Protein AF-A0A2N9NJG2-F1 (afdb_monomer_lite)

Secondary structure (DSSP, 8-state):
---SHHHHHHHHHHHHHHTT---------------EEEEEEEETTEEPPPBTTTTEEEEESSSPEEEEEEEEGGGTT-S--EEEEEEETT-SSPEEEET--EEEEESPPSEEEEEEEEEE-TTSPBPSS-EEEEEEEE---HHHHHHHHHHHHHHHHHHHHHHHHHHHHHHHTT--

Sequence (176 aa):
MKSKNALCNAMSIIAIFILLLAFKCPAQSNAEPSLVVIESVVIDGRPATLSGRLPSVKVRAGKERVEIHYTDSSIATTNEGHFRYQVVGWGADWTDAGSTRTARFSQLLPGRYRFVVQSANAKGAWNENGAMLLITVGSSELWFKVLLVVGVAALLFAGLLYFLIHRRKEGENSAT

Foldseek 3Di:
DDPPVVVVVVVVVVVVVVVPVPPDDPPDDPPPQQAKDWDFKAKQNHTFDFDDPAGEGEAEQDFIKIKIFMDGPVQRPHLQKWKWKDKPVPDDDIDTPGSDRMDIDTRDHADKIKMWMWIADPVRHTRPNTGIYIYGYHDPCVVVVVVVVVVVVVVVVVVVVVVVVVVVVVVVVVVD

Structure (mmCIF, N/CA/C/O backbone):
data_AF-A0A2N9NJG2-F1
#
_entry.id   AF-A0A2N9NJG2-F1
#
loop_
_atom_site.group_PDB
_atom_site.id
_atom_site.type_symbol
_atom_site.label_atom_id
_atom_site.label_alt_id
_atom_site.label_comp_id
_atom_site.label_asym_id
_atom_site.label_entity_id
_atom_site.label_seq_id
_atom_site.pdbx_PDB_ins_code
_atom_site.Cartn_x
_atom_site.Cartn_y
_atom_site.Cartn_z
_atom_site.occupancy
_atom_site.B_iso_or_equiv
_atom_site.auth_seq_id
_atom_site.auth_comp_id
_atom_site.auth_asym_id
_atom_site.auth_atom_id
_atom_site.pdbx_PDB_model_num
ATOM 1 N N . MET A 1 1 ? -6.080 -52.236 -65.059 1.00 50.19 1 MET A N 1
ATOM 2 C CA . MET A 1 1 ? -6.287 -52.280 -63.591 1.00 50.19 1 MET A CA 1
ATOM 3 C C . MET A 1 1 ? -4.941 -52.237 -62.872 1.00 50.19 1 MET A C 1
ATOM 5 O O . MET A 1 1 ? -4.381 -53.280 -62.581 1.00 50.19 1 MET A O 1
ATOM 9 N N . LYS A 1 2 ? -4.382 -51.047 -62.633 1.00 50.09 2 LYS A N 1
ATOM 10 C CA . LYS A 1 2 ? -3.362 -50.766 -61.602 1.00 50.09 2 LYS A CA 1
ATOM 11 C C . LYS A 1 2 ? -3.057 -49.270 -61.679 1.00 50.09 2 LYS A C 1
ATOM 13 O O . LYS A 1 2 ? -2.904 -48.750 -62.773 1.00 50.09 2 LYS A O 1
ATOM 18 N N . SER A 1 3 ? -2.993 -48.600 -60.534 1.00 43.62 3 SER A N 1
ATOM 19 C CA . SER A 1 3 ? -2.616 -47.184 -60.390 1.00 43.62 3 SER A CA 1
ATOM 20 C C . SER A 1 3 ? -3.700 -46.102 -60.584 1.00 43.62 3 SER A C 1
ATOM 22 O O . SER A 1 3 ? -3.424 -45.019 -61.079 1.00 43.62 3 SER A O 1
ATOM 24 N N . LYS A 1 4 ? -4.938 -46.331 -60.115 1.00 45.66 4 LYS A N 1
ATOM 25 C CA . LYS A 1 4 ? -5.773 -45.220 -59.584 1.00 45.66 4 LYS A CA 1
ATOM 26 C C . LYS A 1 4 ? -5.609 -45.044 -58.063 1.00 45.66 4 LYS A C 1
ATOM 28 O O . LYS A 1 4 ? -5.993 -44.022 -57.511 1.00 45.66 4 LYS A O 1
ATOM 33 N N . ASN A 1 5 ? -4.936 -45.992 -57.404 1.00 47.69 5 ASN A N 1
ATOM 34 C CA . ASN A 1 5 ? -4.667 -45.976 -55.962 1.00 47.69 5 ASN A CA 1
ATOM 35 C C . ASN A 1 5 ? -3.630 -44.911 -55.553 1.00 47.69 5 ASN A C 1
ATOM 37 O O . ASN A 1 5 ? -3.547 -44.566 -54.380 1.00 47.69 5 ASN A O 1
ATOM 41 N N . ALA A 1 6 ? -2.876 -44.351 -56.508 1.00 47.34 6 ALA A N 1
ATOM 42 C CA . ALA A 1 6 ? -1.954 -43.243 -56.252 1.00 47.34 6 ALA A CA 1
ATOM 43 C C . ALA A 1 6 ? -2.686 -41.911 -55.983 1.00 47.34 6 ALA A C 1
ATOM 45 O O . ALA A 1 6 ? -2.204 -41.091 -55.207 1.00 47.34 6 ALA A O 1
ATOM 46 N N . LEU A 1 7 ? -3.884 -41.720 -56.552 1.00 47.25 7 LEU A N 1
ATOM 47 C CA . LEU A 1 7 ? -4.696 -40.516 -56.331 1.00 47.25 7 LEU A CA 1
ATOM 48 C C . LEU A 1 7 ? -5.409 -40.531 -54.967 1.00 47.25 7 LEU A C 1
ATOM 50 O O . LEU A 1 7 ? -5.639 -39.475 -54.386 1.00 47.25 7 LEU A O 1
ATOM 54 N N . CYS A 1 8 ? -5.686 -41.717 -54.411 1.00 42.78 8 CYS A N 1
ATOM 55 C CA . CYS A 1 8 ? -6.357 -41.848 -53.114 1.00 42.78 8 CYS A CA 1
ATOM 56 C C . CYS A 1 8 ? -5.420 -41.561 -51.921 1.00 42.78 8 CYS A C 1
ATOM 58 O O . CYS A 1 8 ? -5.868 -41.015 -50.917 1.00 42.78 8 CYS A O 1
ATOM 60 N N . ASN A 1 9 ? -4.113 -41.837 -52.045 1.00 39.69 9 ASN A N 1
ATOM 61 C CA . ASN A 1 9 ? -3.127 -41.491 -51.009 1.00 39.69 9 ASN A CA 1
ATOM 62 C C . ASN A 1 9 ? -2.752 -40.000 -51.010 1.00 39.69 9 ASN A C 1
ATOM 64 O O . ASN A 1 9 ? -2.471 -39.445 -49.951 1.00 39.69 9 ASN A O 1
ATOM 68 N N . ALA A 1 10 ? -2.798 -39.327 -52.165 1.00 49.09 10 ALA A N 1
ATOM 69 C CA . ALA A 1 10 ? -2.533 -37.889 -52.253 1.00 49.09 10 ALA A CA 1
ATOM 70 C C . ALA A 1 10 ? -3.627 -37.050 -51.565 1.00 49.09 10 ALA A C 1
ATOM 72 O O . ALA A 1 10 ? -3.329 -36.043 -50.924 1.00 49.09 10 ALA A O 1
ATOM 73 N N . MET A 1 11 ? -4.886 -37.500 -51.617 1.00 47.69 11 MET A N 1
ATOM 74 C CA . MET A 1 11 ? -6.003 -36.812 -50.962 1.00 47.69 11 MET A CA 1
ATOM 75 C C . MET A 1 11 ? -5.972 -36.892 -49.426 1.00 47.69 11 MET A C 1
ATOM 77 O O . MET A 1 11 ? -6.451 -35.973 -48.764 1.00 47.69 11 MET A O 1
ATOM 81 N N . SER A 1 12 ? -5.371 -37.939 -48.847 1.00 52.56 12 SER A N 1
ATOM 82 C CA . SER A 1 12 ? -5.267 -38.086 -47.386 1.00 52.56 12 SER A CA 1
ATOM 83 C C . SER A 1 12 ? -4.155 -37.221 -46.775 1.00 52.56 12 SER A C 1
ATOM 85 O O . SER A 1 12 ? -4.244 -36.839 -45.611 1.00 52.56 12 SER A O 1
ATOM 87 N N . ILE A 1 13 ? -3.127 -36.870 -47.556 1.00 50.59 13 ILE A N 1
ATOM 88 C CA . ILE A 1 13 ? -1.997 -36.039 -47.104 1.00 50.59 13 ILE A CA 1
ATOM 89 C C . ILE A 1 13 ? -2.402 -34.560 -47.033 1.00 50.59 13 ILE A C 1
ATOM 91 O O . ILE A 1 13 ? -2.046 -33.869 -46.080 1.00 50.59 13 ILE A O 1
ATOM 95 N N . ILE A 1 14 ? -3.213 -34.083 -47.985 1.00 50.88 14 ILE A N 1
ATOM 96 C CA . ILE A 1 14 ? -3.694 -32.689 -48.009 1.00 50.88 14 ILE A CA 1
ATOM 97 C C . ILE A 1 14 ? -4.642 -32.416 -46.825 1.00 50.88 14 ILE A C 1
ATOM 99 O O . ILE A 1 14 ? -4.584 -31.345 -46.223 1.00 50.88 14 ILE A O 1
ATOM 103 N N . ALA A 1 15 ? -5.448 -33.404 -46.417 1.00 49.28 15 ALA A N 1
ATOM 104 C CA . ALA A 1 15 ? -6.338 -33.294 -45.258 1.00 49.28 15 ALA A CA 1
ATOM 105 C C . ALA A 1 15 ? -5.589 -33.271 -43.906 1.00 49.28 15 ALA A C 1
ATOM 107 O O . ALA A 1 15 ? -6.035 -32.607 -42.973 1.00 49.28 15 ALA A O 1
ATOM 108 N N . ILE A 1 16 ? -4.427 -33.930 -43.806 1.00 49.44 16 ILE A N 1
ATOM 109 C CA . ILE A 1 16 ? -3.559 -33.884 -42.612 1.00 49.44 16 ILE A CA 1
ATOM 110 C C . ILE A 1 16 ? -2.773 -32.563 -42.551 1.00 49.44 16 ILE A C 1
ATOM 112 O O . ILE A 1 16 ? -2.539 -32.038 -41.465 1.00 49.44 16 ILE A O 1
ATOM 116 N N . PHE A 1 17 ? -2.437 -31.970 -43.702 1.00 51.12 17 PHE A N 1
ATOM 117 C CA . PHE A 1 17 ? -1.736 -30.681 -43.772 1.00 51.12 17 PHE A CA 1
ATOM 118 C C . PHE A 1 17 ? -2.621 -29.485 -43.359 1.00 51.12 17 PHE A C 1
ATOM 120 O O . PHE A 1 17 ? -2.117 -28.492 -42.843 1.00 51.12 17 PHE A O 1
ATOM 127 N N . ILE A 1 18 ? -3.947 -29.591 -43.514 1.00 50.31 18 ILE A N 1
ATOM 128 C CA . ILE A 1 18 ? -4.914 -28.561 -43.083 1.00 50.31 18 ILE A CA 1
ATOM 129 C C . ILE A 1 18 ? -5.262 -28.689 -41.580 1.00 50.31 18 ILE A C 1
ATOM 131 O O . ILE A 1 18 ? -5.667 -27.711 -40.951 1.00 50.31 18 ILE A O 1
ATOM 135 N N . LEU A 1 19 ? -5.001 -29.847 -40.956 1.00 48.50 19 LEU A N 1
ATOM 136 C CA . LEU A 1 19 ? -5.199 -30.099 -39.517 1.00 48.50 19 LEU A CA 1
ATOM 137 C C . LEU A 1 19 ? -4.013 -29.637 -38.634 1.00 48.50 19 LEU A C 1
ATOM 139 O O . LEU A 1 19 ? -3.908 -30.021 -37.472 1.00 48.50 19 LEU A O 1
ATOM 143 N N . LEU A 1 20 ? -3.121 -28.797 -39.169 1.00 47.72 20 LEU A N 1
ATOM 144 C CA . LEU A 1 20 ? -2.040 -28.118 -38.437 1.00 47.72 20 LEU A CA 1
ATOM 145 C C . LEU A 1 20 ? -2.187 -26.585 -38.441 1.00 47.72 20 LEU A C 1
ATOM 147 O O . LEU A 1 20 ? -1.251 -25.870 -38.105 1.00 47.72 20 LEU A O 1
ATOM 151 N N . LEU A 1 21 ? -3.386 -26.059 -38.720 1.00 47.69 21 LEU A N 1
ATOM 152 C CA . LEU A 1 21 ? -3.755 -24.680 -38.358 1.00 47.69 21 LEU A CA 1
ATOM 153 C C . LEU A 1 21 ? -4.203 -24.551 -36.893 1.00 47.69 21 LEU A C 1
ATOM 155 O O . LEU A 1 21 ? -4.837 -23.574 -36.504 1.00 47.69 21 LEU A O 1
ATOM 159 N N . ALA A 1 22 ? -3.788 -25.484 -36.037 1.00 53.78 22 ALA A N 1
ATOM 160 C CA . ALA A 1 22 ? -3.530 -25.156 -34.647 1.00 53.78 22 ALA A CA 1
ATOM 161 C C . ALA A 1 22 ? -2.200 -24.386 -34.576 1.00 53.78 22 ALA A C 1
ATOM 163 O O . ALA A 1 22 ? -1.213 -24.887 -34.034 1.00 53.78 22 ALA A O 1
ATOM 164 N N . PHE A 1 23 ? -2.175 -23.147 -35.085 1.00 47.78 23 PHE A N 1
ATOM 165 C CA . PHE A 1 23 ? -1.210 -22.167 -34.592 1.00 47.78 23 PHE A CA 1
ATOM 166 C C . PHE A 1 23 ? -1.620 -21.821 -33.165 1.00 47.78 23 PHE A C 1
ATOM 168 O O . PHE A 1 23 ? -2.321 -20.858 -32.860 1.00 47.78 23 PHE A O 1
ATOM 175 N N . LYS A 1 24 ? -1.194 -22.735 -32.296 1.00 47.59 24 LYS A N 1
ATOM 176 C CA . LYS A 1 24 ? -0.826 -22.518 -30.915 1.00 47.59 24 LYS A CA 1
ATOM 177 C C . LYS A 1 24 ? -0.294 -21.089 -30.787 1.00 47.59 24 LYS A C 1
ATOM 179 O O . LYS A 1 24 ? 0.620 -20.704 -31.511 1.00 47.59 24 LYS A O 1
ATOM 184 N N . CYS A 1 25 ? -0.947 -20.349 -29.895 1.00 36.94 25 CYS A N 1
ATOM 185 C CA . CYS A 1 25 ? -0.555 -19.091 -29.269 1.00 36.94 25 CYS A CA 1
ATOM 186 C C . CYS A 1 25 ? 0.903 -18.673 -29.550 1.00 36.94 25 CYS A C 1
ATOM 188 O O . CYS A 1 25 ? 1.791 -19.499 -29.313 1.00 36.94 25 CYS A O 1
ATOM 190 N N . PRO A 1 26 ? 1.200 -17.419 -29.945 1.00 43.84 26 PRO A N 1
ATOM 191 C CA . PRO A 1 26 ? 2.565 -16.913 -29.895 1.00 43.84 26 PRO A CA 1
ATOM 192 C C . PRO A 1 26 ? 2.970 -16.717 -28.422 1.00 43.84 26 PRO A C 1
ATOM 194 O O . PRO A 1 26 ? 3.101 -15.605 -27.930 1.00 43.84 26 PRO A O 1
ATOM 197 N N . ALA A 1 27 ? 3.145 -17.818 -27.696 1.00 58.12 27 ALA A N 1
ATOM 198 C CA . ALA A 1 27 ? 3.828 -17.872 -26.419 1.00 58.12 27 ALA A CA 1
ATOM 199 C C . ALA A 1 27 ? 5.260 -18.343 -26.697 1.00 58.12 27 ALA A C 1
ATOM 201 O O . ALA A 1 27 ? 5.561 -19.529 -26.621 1.00 58.12 27 ALA A O 1
ATOM 202 N N . GLN A 1 28 ? 6.109 -17.397 -27.094 1.00 45.38 28 GLN A N 1
ATOM 203 C CA . GLN A 1 28 ? 7.573 -17.496 -27.079 1.00 45.38 28 GLN A CA 1
ATOM 204 C C . GLN A 1 28 ? 8.081 -16.073 -26.779 1.00 45.38 28 GLN A C 1
ATOM 206 O O . GLN A 1 28 ? 8.278 -15.267 -27.683 1.00 45.38 28 GLN A O 1
ATOM 211 N N . SER A 1 29 ? 8.030 -15.596 -25.533 1.00 49.09 29 SER A N 1
ATOM 212 C CA . SER A 1 29 ? 8.941 -15.941 -24.429 1.00 49.09 29 SER A CA 1
ATOM 213 C C . SER A 1 29 ? 10.422 -15.822 -24.812 1.00 49.09 29 SER A C 1
ATOM 215 O O . SER A 1 29 ? 11.165 -16.792 -24.842 1.00 49.09 29 SER A O 1
ATOM 217 N N . ASN A 1 30 ? 10.854 -14.597 -25.093 1.00 49.41 30 ASN A N 1
ATOM 218 C CA . ASN A 1 30 ? 12.247 -14.189 -24.898 1.00 49.41 30 ASN A CA 1
ATOM 219 C C . ASN A 1 30 ? 12.272 -12.819 -24.204 1.00 49.41 30 ASN A C 1
ATOM 221 O O . ASN A 1 30 ? 12.936 -11.883 -24.648 1.00 49.41 30 ASN A O 1
ATOM 225 N N . ALA A 1 31 ? 11.475 -12.685 -23.139 1.00 52.81 31 ALA A N 1
ATOM 226 C CA . ALA A 1 31 ? 11.700 -11.640 -22.158 1.00 52.81 31 ALA A CA 1
ATOM 227 C C . ALA A 1 31 ? 12.765 -12.162 -21.197 1.00 52.81 31 ALA A C 1
ATOM 229 O O . ALA A 1 31 ? 12.496 -13.030 -20.371 1.00 52.81 31 ALA A O 1
ATOM 230 N N . GLU A 1 32 ? 13.992 -11.681 -21.372 1.00 56.31 32 GLU A N 1
ATOM 231 C CA . GLU A 1 32 ? 15.028 -11.818 -20.356 1.00 56.31 32 GLU A CA 1
ATOM 232 C C . GLU A 1 32 ? 14.445 -11.277 -19.036 1.00 56.31 32 GLU A C 1
ATOM 234 O O . GLU A 1 32 ? 13.872 -10.181 -19.054 1.00 56.31 32 GLU A O 1
ATOM 239 N N . PRO A 1 33 ? 14.452 -12.052 -17.934 1.00 57.75 33 PRO A N 1
ATOM 240 C CA . PRO A 1 33 ? 13.734 -11.679 -16.724 1.00 57.75 33 PRO A CA 1
ATOM 241 C C . PRO A 1 33 ? 14.453 -10.507 -16.064 1.00 57.75 33 PRO A C 1
ATOM 243 O O . PRO A 1 33 ? 15.374 -10.681 -15.269 1.00 57.75 33 PRO A O 1
ATOM 246 N N . SER A 1 34 ? 14.038 -9.298 -16.411 1.00 64.38 34 SER A N 1
ATOM 247 C CA . SER A 1 34 ? 14.517 -8.088 -15.775 1.00 64.38 34 SER A CA 1
ATOM 248 C C . SER A 1 34 ? 13.888 -7.996 -14.382 1.00 64.38 34 SER A C 1
ATOM 250 O O . SER A 1 34 ? 12.667 -8.021 -14.216 1.00 64.38 34 SER A O 1
ATOM 252 N N . LEU A 1 35 ? 14.719 -8.030 -13.340 1.00 83.12 35 LEU A N 1
ATOM 253 C CA . LEU A 1 35 ? 14.226 -8.127 -11.972 1.00 83.12 35 LEU A CA 1
ATOM 254 C C . LEU A 1 35 ? 13.691 -6.763 -11.528 1.00 83.12 35 LEU A C 1
ATOM 256 O O . LEU A 1 35 ? 14.446 -5.852 -11.181 1.00 83.12 35 LEU A O 1
ATOM 260 N N . VAL A 1 36 ? 12.368 -6.635 -11.520 1.00 89.25 36 VAL A N 1
ATOM 261 C CA . VAL A 1 36 ? 11.702 -5.493 -10.899 1.00 89.25 36 VAL A CA 1
ATOM 262 C C . VAL A 1 36 ? 11.814 -5.637 -9.388 1.00 89.25 36 VAL A C 1
ATOM 264 O O . VAL A 1 36 ? 11.536 -6.700 -8.830 1.00 89.25 36 VAL A O 1
ATOM 267 N N . VAL A 1 37 ? 12.204 -4.562 -8.714 1.00 91.19 37 VAL A N 1
ATOM 268 C CA . VAL A 1 37 ? 12.323 -4.506 -7.257 1.00 91.19 37 VAL A CA 1
ATOM 269 C C . VAL A 1 37 ? 11.638 -3.259 -6.714 1.00 91.19 37 VAL A C 1
ATOM 271 O O . VAL A 1 37 ? 11.566 -2.218 -7.366 1.00 91.19 37 VAL A O 1
ATOM 274 N N . ILE A 1 38 ? 11.120 -3.376 -5.495 1.00 93.12 38 ILE A N 1
ATOM 275 C CA . ILE A 1 38 ? 10.547 -2.257 -4.747 1.00 93.12 38 ILE A CA 1
ATOM 276 C C . ILE A 1 38 ? 11.645 -1.751 -3.820 1.00 93.12 38 ILE A C 1
ATOM 278 O O . ILE A 1 38 ? 12.072 -2.473 -2.922 1.00 93.12 38 ILE A O 1
ATOM 282 N N . GLU A 1 39 ? 12.126 -0.539 -4.071 1.00 92.19 39 GLU A N 1
ATOM 283 C CA . GLU A 1 39 ? 13.284 0.031 -3.377 1.00 92.19 39 GLU A CA 1
ATOM 284 C C . GLU A 1 39 ? 12.901 0.565 -2.003 1.00 92.19 39 GLU A C 1
ATOM 286 O O . GLU A 1 39 ? 13.585 0.331 -1.008 1.00 92.19 39 GLU A O 1
ATOM 291 N N . SER A 1 40 ? 11.798 1.309 -1.945 1.00 93.19 40 SER A N 1
ATOM 292 C CA . SER A 1 40 ? 11.337 1.922 -0.709 1.00 93.19 40 SER A CA 1
ATOM 293 C C . SER A 1 40 ? 9.845 2.216 -0.746 1.00 93.19 40 SER A C 1
ATOM 295 O O . SER A 1 40 ? 9.229 2.384 -1.801 1.00 93.19 40 SER A O 1
ATOM 297 N N . VAL A 1 41 ? 9.264 2.280 0.448 1.00 95.31 41 VAL A N 1
ATOM 298 C CA . VAL A 1 41 ? 7.906 2.768 0.664 1.00 95.31 41 VAL A CA 1
ATOM 299 C C . VAL A 1 41 ? 7.997 3.941 1.621 1.00 95.31 41 VAL A C 1
ATOM 301 O O . VAL A 1 41 ? 8.650 3.848 2.659 1.00 95.31 41 VAL A O 1
ATOM 304 N N . VAL A 1 42 ? 7.347 5.040 1.273 1.00 95.44 42 VAL A N 1
ATOM 305 C CA . VAL A 1 42 ? 7.311 6.271 2.058 1.00 95.44 42 VAL A CA 1
ATOM 306 C C . VAL A 1 42 ? 5.863 6.540 2.450 1.00 95.44 42 VAL A C 1
ATOM 308 O O . VAL A 1 42 ? 4.973 6.521 1.605 1.00 95.44 42 VAL A O 1
ATOM 311 N N . ILE A 1 43 ? 5.621 6.777 3.737 1.00 93.62 43 ILE A N 1
ATOM 312 C CA . ILE A 1 43 ? 4.308 7.109 4.299 1.00 93.62 43 ILE A CA 1
ATOM 313 C C . ILE A 1 43 ? 4.412 8.501 4.919 1.00 93.62 43 ILE A C 1
ATOM 315 O O . ILE A 1 43 ? 5.225 8.716 5.818 1.00 93.62 43 ILE A O 1
ATOM 319 N N . ASP A 1 44 ? 3.637 9.461 4.413 1.00 91.06 44 ASP A N 1
ATOM 320 C CA . ASP A 1 44 ? 3.657 10.869 4.847 1.00 91.06 44 ASP A CA 1
ATOM 321 C C . ASP A 1 44 ? 5.070 11.482 4.882 1.00 91.06 44 ASP A C 1
ATOM 323 O O . ASP A 1 44 ? 5.452 12.219 5.793 1.00 91.06 44 ASP A O 1
ATOM 327 N N . GLY A 1 45 ? 5.883 11.148 3.876 1.00 91.31 45 GLY A N 1
ATOM 328 C CA . GLY A 1 45 ? 7.267 11.614 3.762 1.00 91.31 45 GLY A CA 1
ATOM 329 C C . GLY A 1 45 ? 8.269 10.884 4.664 1.00 91.31 45 GLY A C 1
ATOM 330 O O . GLY A 1 45 ? 9.449 11.226 4.645 1.00 91.31 45 GLY A O 1
ATOM 331 N N . ARG A 1 46 ? 7.843 9.877 5.438 1.00 92.38 46 ARG A N 1
ATOM 332 C CA . ARG A 1 46 ? 8.726 9.061 6.285 1.00 92.38 46 ARG A CA 1
ATOM 333 C C . ARG A 1 46 ? 8.933 7.669 5.682 1.00 92.38 46 ARG A C 1
ATOM 335 O O . ARG A 1 46 ? 7.949 7.033 5.307 1.00 92.38 46 ARG A O 1
ATOM 342 N N . PRO A 1 47 ? 10.176 7.165 5.597 1.00 93.06 47 PRO A N 1
ATOM 343 C CA . PRO A 1 47 ? 10.426 5.817 5.102 1.00 93.06 47 PRO A CA 1
ATOM 344 C C . PRO A 1 47 ? 9.770 4.782 6.022 1.00 93.06 47 PRO A C 1
ATOM 346 O O . PRO A 1 47 ? 9.880 4.855 7.247 1.00 93.06 47 PRO A O 1
ATOM 349 N N . ALA A 1 48 ? 9.075 3.824 5.420 1.00 92.12 48 ALA A N 1
ATOM 350 C CA . ALA A 1 48 ? 8.400 2.741 6.110 1.00 92.12 48 ALA A CA 1
ATOM 351 C C . ALA A 1 48 ? 9.261 1.476 6.105 1.00 92.12 48 ALA A C 1
ATOM 353 O O . ALA A 1 48 ? 9.850 1.099 5.090 1.00 92.12 48 ALA A O 1
ATOM 354 N N . THR A 1 49 ? 9.293 0.782 7.239 1.00 89.69 49 THR A N 1
ATOM 355 C CA . THR A 1 49 ? 10.000 -0.493 7.355 1.00 89.69 49 THR A CA 1
ATOM 356 C C . THR A 1 49 ? 9.188 -1.607 6.706 1.00 89.69 49 THR A C 1
ATOM 358 O O . THR A 1 49 ? 8.076 -1.917 7.141 1.00 89.69 49 THR A O 1
ATOM 361 N N . LEU A 1 50 ? 9.766 -2.245 5.691 1.00 89.50 50 LEU A N 1
ATOM 362 C CA . LEU A 1 50 ? 9.209 -3.449 5.084 1.00 89.50 50 LEU A CA 1
ATOM 363 C C . LEU A 1 50 ? 9.501 -4.660 5.974 1.00 89.50 50 LEU A C 1
ATOM 365 O O . LEU A 1 50 ? 10.595 -4.796 6.512 1.00 89.50 50 LEU A O 1
ATOM 369 N N . SER A 1 51 ? 8.511 -5.531 6.158 1.00 84.94 51 SER A N 1
ATOM 370 C CA . SER A 1 51 ? 8.617 -6.699 7.042 1.00 84.94 51 SER A CA 1
ATOM 371 C C . SER A 1 51 ? 8.244 -7.999 6.336 1.00 84.94 51 SER A C 1
ATOM 373 O O . SER A 1 51 ? 7.381 -8.004 5.459 1.00 84.94 51 SER A O 1
ATOM 375 N N . GLY A 1 52 ? 8.822 -9.111 6.803 1.00 81.94 52 GLY A N 1
ATOM 376 C CA . GLY A 1 52 ? 8.489 -10.468 6.364 1.00 81.94 52 GLY A CA 1
ATOM 377 C C . GLY A 1 52 ? 9.274 -10.953 5.141 1.00 81.94 52 GLY A C 1
ATOM 378 O O . GLY A 1 52 ? 10.080 -10.230 4.566 1.00 81.94 52 GLY A O 1
ATOM 379 N N . ARG A 1 53 ? 9.034 -12.215 4.753 1.00 80.81 53 ARG A N 1
ATOM 380 C CA . ARG A 1 53 ? 9.631 -12.835 3.552 1.00 80.81 53 ARG A CA 1
ATOM 381 C C . ARG A 1 53 ? 9.063 -12.253 2.255 1.00 80.81 53 ARG A C 1
ATOM 383 O O . ARG A 1 53 ? 9.769 -12.164 1.261 1.00 80.81 53 ARG A O 1
ATOM 390 N N . LEU A 1 54 ? 7.783 -11.885 2.277 1.00 83.94 54 LEU A N 1
ATOM 391 C CA . LEU A 1 54 ? 7.150 -11.071 1.246 1.00 83.94 54 LEU A CA 1
ATOM 392 C C . LEU A 1 54 ? 7.127 -9.629 1.755 1.00 83.94 54 LEU A C 1
ATOM 394 O O . LEU A 1 54 ? 6.639 -9.434 2.873 1.00 83.94 54 LEU A O 1
ATOM 398 N N . PRO A 1 55 ? 7.609 -8.642 0.977 1.00 91.69 55 PRO A N 1
ATOM 399 C CA . PRO A 1 55 ? 7.574 -7.246 1.377 1.00 91.69 55 PRO A CA 1
ATOM 400 C C . PRO A 1 55 ? 6.161 -6.853 1.798 1.00 91.69 55 PRO A C 1
ATOM 402 O O . PRO A 1 55 ? 5.199 -6.991 1.034 1.00 91.69 55 PRO A O 1
ATOM 405 N N . SER A 1 56 ? 6.027 -6.386 3.035 1.00 93.19 56 SER A N 1
ATOM 406 C CA . SER A 1 56 ? 4.753 -5.930 3.570 1.00 93.19 56 SER A CA 1
ATOM 407 C C . SER A 1 56 ? 4.914 -4.651 4.371 1.00 93.19 56 SER A C 1
ATOM 409 O O . SER A 1 56 ? 5.915 -4.462 5.065 1.00 93.19 56 SER A O 1
ATOM 411 N N . VAL A 1 57 ? 3.912 -3.781 4.270 1.00 93.38 57 VAL A N 1
ATOM 412 C CA . VAL A 1 57 ? 3.853 -2.503 4.976 1.00 93.38 57 VAL A CA 1
ATOM 413 C C . VAL A 1 57 ? 2.497 -2.344 5.658 1.00 93.38 57 VAL A C 1
ATOM 415 O O . VAL A 1 57 ? 1.449 -2.694 5.104 1.00 93.38 57 VAL A O 1
ATOM 418 N N . LYS A 1 58 ? 2.520 -1.829 6.889 1.00 91.38 58 LYS A N 1
ATOM 419 C CA . LYS A 1 58 ? 1.316 -1.447 7.629 1.00 91.38 58 LYS A CA 1
ATOM 420 C C . LYS A 1 58 ? 1.153 0.065 7.574 1.00 91.38 58 LYS A C 1
ATOM 422 O O . LYS A 1 58 ? 2.071 0.793 7.930 1.00 91.38 58 LYS A O 1
ATOM 427 N N . VAL A 1 59 ? -0.027 0.495 7.157 1.00 89.50 59 VAL A N 1
ATOM 428 C CA . VAL A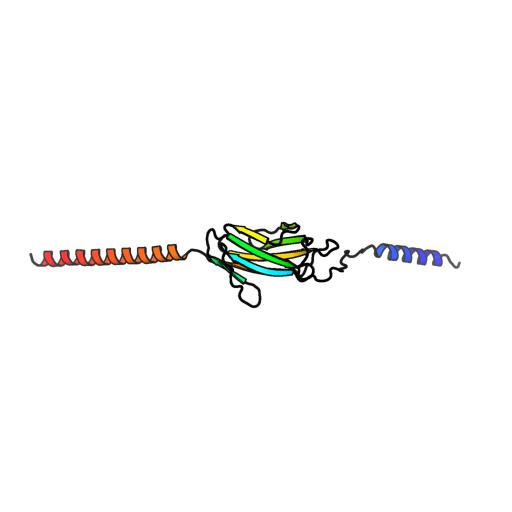 1 59 ? -0.439 1.895 7.016 1.00 89.50 59 VAL A CA 1
ATOM 429 C C . VAL A 1 59 ? -1.571 2.131 8.018 1.00 89.50 59 VAL A C 1
ATOM 431 O O . VAL A 1 59 ? -2.376 1.220 8.265 1.00 89.50 59 VAL A O 1
ATOM 434 N N . ARG A 1 60 ? -1.643 3.300 8.657 1.00 85.12 60 ARG A N 1
ATOM 435 C CA . ARG A 1 60 ? -2.764 3.588 9.570 1.00 85.12 60 ARG A CA 1
ATOM 436 C C . ARG A 1 60 ? -3.976 4.003 8.736 1.00 85.12 60 ARG A C 1
ATOM 438 O O . ARG A 1 60 ? -3.833 4.642 7.700 1.00 85.12 60 ARG A O 1
ATOM 445 N N . ALA A 1 61 ? -5.187 3.671 9.187 1.00 75.88 61 ALA A N 1
ATOM 446 C CA . ALA A 1 61 ? -6.394 4.232 8.577 1.00 75.88 61 ALA A CA 1
ATOM 447 C C . ALA A 1 61 ? -6.356 5.758 8.658 1.00 75.88 61 ALA A C 1
ATOM 449 O O . ALA A 1 61 ? -6.247 6.317 9.753 1.00 75.88 61 ALA A O 1
ATOM 450 N N . GLY A 1 62 ? -6.509 6.425 7.516 1.00 73.69 62 GLY A N 1
ATOM 451 C CA . GLY A 1 62 ? -6.584 7.877 7.476 1.00 73.69 62 GLY A CA 1
ATOM 452 C C . GLY A 1 62 ? -6.276 8.475 6.109 1.00 73.69 62 GLY A C 1
ATOM 453 O O . GLY A 1 62 ? -6.547 7.882 5.069 1.00 73.69 62 GLY A O 1
ATOM 454 N N . LYS A 1 63 ? -5.720 9.690 6.137 1.00 72.19 63 LYS A N 1
ATOM 455 C CA . LYS A 1 63 ? -5.349 10.492 4.961 1.00 72.19 63 LYS A CA 1
ATOM 456 C C . LYS A 1 63 ? -3.873 10.332 4.573 1.00 72.19 63 LYS A C 1
ATOM 458 O O . LYS A 1 63 ? -3.345 11.209 3.895 1.00 72.19 63 LYS A O 1
ATOM 463 N N . GLU A 1 64 ? -3.227 9.256 5.023 1.00 84.94 64 GLU A N 1
ATOM 464 C CA . GLU A 1 64 ? -1.797 9.046 4.791 1.00 84.94 64 GLU A CA 1
ATOM 465 C C . GLU A 1 64 ? -1.517 8.969 3.282 1.00 84.94 64 GLU A C 1
ATOM 467 O O . GLU A 1 64 ? -2.269 8.353 2.511 1.00 84.94 64 GLU A O 1
ATOM 472 N N . ARG A 1 65 ? -0.443 9.633 2.854 1.00 91.44 65 ARG A N 1
ATOM 473 C CA . ARG A 1 65 ? 0.085 9.554 1.495 1.00 91.44 65 ARG A CA 1
ATOM 474 C C . ARG A 1 65 ? 1.119 8.442 1.446 1.00 91.44 65 ARG A C 1
ATOM 476 O O . ARG A 1 65 ? 2.147 8.527 2.113 1.00 91.44 65 ARG A O 1
ATOM 483 N N . VAL A 1 66 ? 0.845 7.423 0.642 1.00 93.50 66 VAL A N 1
ATOM 484 C CA . VAL A 1 66 ? 1.750 6.297 0.409 1.00 93.50 66 VAL A CA 1
ATOM 485 C C . VAL A 1 66 ? 2.426 6.487 -0.941 1.00 93.50 66 VAL A C 1
ATOM 487 O O . VAL A 1 66 ? 1.759 6.588 -1.970 1.00 93.50 66 VAL A O 1
ATOM 490 N N . GLU A 1 67 ? 3.751 6.524 -0.938 1.00 95.69 67 GLU A N 1
ATOM 491 C CA . GLU A 1 67 ? 4.580 6.590 -2.138 1.00 95.69 67 GLU A CA 1
ATOM 492 C C . GLU A 1 67 ? 5.425 5.317 -2.212 1.00 95.69 67 GLU A C 1
ATOM 494 O O . GLU A 1 67 ? 6.117 4.955 -1.262 1.00 95.69 67 GLU A O 1
ATOM 499 N N . ILE A 1 68 ? 5.324 4.599 -3.327 1.00 96.12 68 ILE A N 1
ATOM 500 C CA . ILE A 1 68 ? 6.053 3.352 -3.567 1.00 96.12 68 ILE A CA 1
ATOM 501 C C . ILE A 1 68 ? 7.063 3.621 -4.667 1.00 96.12 68 ILE A C 1
ATOM 503 O O . ILE A 1 68 ? 6.676 3.938 -5.794 1.00 96.12 68 ILE A O 1
ATOM 507 N N . HIS A 1 69 ? 8.339 3.467 -4.336 1.00 95.06 69 HIS A N 1
ATOM 508 C CA . HIS A 1 69 ? 9.446 3.591 -5.272 1.00 95.06 69 HIS A CA 1
ATOM 509 C C . HIS A 1 69 ? 9.853 2.207 -5.759 1.00 95.06 69 HIS A C 1
ATOM 511 O O . HIS A 1 69 ? 10.067 1.288 -4.962 1.00 95.06 69 HIS A O 1
ATOM 517 N N . TYR A 1 70 ? 9.941 2.056 -7.072 1.00 93.56 70 TYR A N 1
ATOM 518 C CA . TYR A 1 70 ? 10.303 0.804 -7.717 1.00 93.56 70 TYR A CA 1
ATOM 519 C C . TYR A 1 70 ? 11.270 1.052 -8.863 1.00 93.56 70 TYR A C 1
ATOM 521 O O . TYR A 1 70 ? 11.289 2.112 -9.486 1.00 93.56 70 TYR A O 1
ATOM 529 N N . THR A 1 71 ? 12.068 0.039 -9.157 1.00 91.56 71 THR A N 1
ATOM 530 C CA . THR A 1 71 ? 13.051 0.086 -10.227 1.00 91.56 71 THR A CA 1
ATOM 531 C C . THR A 1 71 ? 13.136 -1.270 -10.902 1.00 91.56 71 THR A C 1
ATOM 533 O O . THR A 1 71 ? 12.725 -2.290 -10.352 1.00 91.56 71 THR A O 1
ATOM 536 N N . ASP A 1 72 ? 13.692 -1.279 -12.100 1.00 89.38 72 ASP A N 1
ATOM 537 C CA . ASP A 1 72 ? 14.165 -2.493 -12.742 1.00 89.38 72 ASP A CA 1
ATOM 538 C C . ASP A 1 72 ? 15.691 -2.508 -12.637 1.00 89.38 72 ASP A C 1
ATOM 540 O O . ASP A 1 72 ? 16.355 -1.565 -13.078 1.00 89.38 72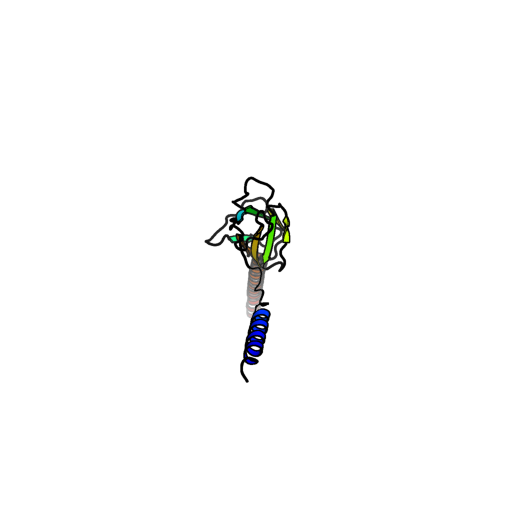 ASP A O 1
ATOM 544 N N . SER A 1 73 ? 16.241 -3.561 -12.027 1.00 83.88 73 SER A N 1
ATOM 545 C CA . SER A 1 73 ? 17.676 -3.665 -11.754 1.00 83.88 73 SER A CA 1
ATOM 546 C C . SER A 1 73 ? 18.529 -3.687 -13.022 1.00 83.88 73 SER A C 1
ATOM 548 O O . SER A 1 73 ? 19.693 -3.302 -12.972 1.00 83.88 73 SER A O 1
ATOM 550 N N . SER A 1 74 ? 17.973 -4.131 -14.154 1.00 79.44 74 SER A N 1
ATOM 551 C CA . SER A 1 74 ? 18.685 -4.180 -15.439 1.00 79.44 74 SER A CA 1
ATOM 552 C C . SER A 1 74 ? 18.913 -2.794 -16.050 1.00 79.44 74 SER A C 1
ATOM 554 O O . SER A 1 74 ? 19.844 -2.599 -16.826 1.00 79.44 74 SER A O 1
ATOM 556 N N . ILE A 1 75 ? 18.083 -1.822 -15.669 1.00 78.50 75 ILE A N 1
ATOM 557 C CA . ILE A 1 75 ? 18.029 -0.478 -16.250 1.00 78.50 75 ILE A CA 1
ATOM 558 C C . ILE A 1 75 ? 17.937 0.596 -15.161 1.00 78.50 75 ILE A C 1
ATOM 560 O O . ILE A 1 75 ? 17.311 1.640 -15.344 1.00 78.50 75 ILE A O 1
ATOM 564 N N . ALA A 1 76 ? 18.533 0.348 -13.994 1.00 76.75 76 ALA A N 1
ATOM 565 C CA . ALA A 1 76 ? 18.462 1.262 -12.854 1.00 76.75 76 ALA A CA 1
ATOM 566 C C . ALA A 1 76 ? 19.129 2.625 -13.134 1.00 76.75 76 ALA A C 1
ATOM 568 O O . ALA A 1 76 ? 18.742 3.629 -12.546 1.00 76.75 76 ALA A O 1
ATOM 569 N N . THR A 1 77 ? 20.102 2.673 -14.050 1.00 75.94 77 THR A N 1
ATOM 570 C CA . THR A 1 77 ? 20.870 3.879 -14.407 1.00 75.94 77 THR A CA 1
ATOM 571 C C . THR A 1 77 ? 20.280 4.690 -15.563 1.00 75.94 77 THR A C 1
ATOM 573 O O . THR A 1 77 ? 20.723 5.812 -15.794 1.00 75.94 77 THR A O 1
ATOM 576 N N . THR A 1 78 ? 19.288 4.158 -16.283 1.00 78.06 78 THR A N 1
ATOM 577 C CA . THR A 1 78 ? 18.617 4.844 -17.402 1.00 78.06 78 THR A CA 1
ATOM 578 C C . THR A 1 78 ? 17.178 5.208 -17.039 1.00 78.06 78 THR A C 1
ATOM 580 O O . THR A 1 78 ? 16.536 4.551 -16.219 1.00 78.06 78 THR A O 1
ATOM 583 N N . ASN A 1 79 ? 16.636 6.254 -17.660 1.00 73.25 79 ASN A N 1
ATOM 584 C CA . ASN A 1 79 ? 15.242 6.660 -17.475 1.00 73.25 79 ASN A CA 1
ATOM 585 C C . ASN A 1 79 ? 14.295 6.100 -18.558 1.00 73.25 79 ASN A C 1
ATOM 587 O O . ASN A 1 79 ? 13.170 6.566 -18.699 1.00 73.25 79 ASN A O 1
ATOM 591 N N . GLU A 1 80 ? 14.754 5.113 -19.328 1.00 78.25 80 GLU A N 1
ATOM 592 C CA . GLU A 1 80 ? 14.053 4.562 -20.502 1.00 78.25 80 GLU A CA 1
ATOM 593 C C . GLU A 1 80 ? 13.189 3.325 -20.195 1.00 78.25 80 GLU A C 1
ATOM 595 O O . GLU A 1 80 ? 12.690 2.662 -21.101 1.00 78.25 80 GLU A O 1
ATOM 600 N N . GLY A 1 81 ? 13.004 2.985 -18.916 1.00 84.44 81 GLY A N 1
ATOM 601 C CA . GLY A 1 81 ? 12.126 1.882 -18.527 1.00 84.44 81 GLY A CA 1
ATOM 602 C C . GLY A 1 81 ? 10.659 2.191 -18.798 1.00 84.44 81 GLY A C 1
ATOM 603 O O . GLY A 1 81 ? 10.236 3.331 -18.654 1.00 84.44 81 GLY A O 1
ATOM 604 N N . HIS A 1 82 ? 9.878 1.169 -19.137 1.00 90.31 82 HIS A N 1
ATOM 605 C CA . HIS A 1 82 ? 8.421 1.258 -19.194 1.00 90.31 82 HIS A CA 1
ATOM 606 C C . HIS A 1 82 ? 7.819 0.372 -18.113 1.00 90.31 82 HIS A C 1
ATOM 608 O O . HIS A 1 82 ? 8.117 -0.819 -18.047 1.00 90.31 82 HIS A O 1
ATOM 614 N N . PHE A 1 83 ? 6.976 0.948 -17.265 1.00 92.75 83 PHE A N 1
ATOM 615 C CA . PHE A 1 83 ? 6.401 0.294 -16.103 1.00 92.75 83 PHE A CA 1
ATOM 616 C C . PHE A 1 83 ? 4.883 0.311 -16.170 1.00 92.75 83 PHE A C 1
ATOM 618 O O . PHE A 1 83 ? 4.265 1.272 -16.622 1.00 92.75 83 PHE A O 1
ATOM 625 N N . ARG A 1 84 ? 4.276 -0.739 -15.630 1.00 94.00 84 ARG A N 1
ATOM 626 C CA . ARG A 1 84 ? 2.854 -0.768 -15.303 1.00 94.00 84 ARG A CA 1
ATOM 627 C C . ARG A 1 84 ? 2.666 -1.341 -13.916 1.00 94.00 84 ARG A C 1
ATOM 629 O O . ARG A 1 84 ? 3.432 -2.203 -13.483 1.00 94.00 84 ARG A O 1
ATOM 636 N N . TYR A 1 85 ? 1.628 -0.900 -13.228 1.00 94.81 85 TYR A N 1
ATOM 637 C CA . TYR A 1 85 ? 1.297 -1.431 -11.915 1.00 94.81 85 TYR A CA 1
ATOM 638 C C . TYR A 1 85 ? -0.198 -1.658 -11.756 1.00 94.81 85 TYR A C 1
ATOM 640 O O . TYR A 1 85 ? -1.015 -1.076 -12.457 1.00 94.81 85 TYR A O 1
ATOM 648 N N . GLN A 1 86 ? -0.554 -2.508 -10.806 1.00 94.25 86 GLN A N 1
ATOM 649 C CA . GLN A 1 86 ? -1.928 -2.808 -10.441 1.00 94.25 86 GLN A CA 1
ATOM 650 C C . GLN A 1 86 ? -2.040 -2.875 -8.919 1.00 94.25 86 GLN A C 1
ATOM 652 O O . GLN A 1 86 ? -1.129 -3.348 -8.234 1.00 94.25 86 GLN A O 1
ATOM 657 N N . VAL A 1 87 ? -3.179 -2.430 -8.383 1.00 94.00 87 VAL A N 1
ATOM 658 C CA . VAL A 1 87 ? -3.498 -2.524 -6.951 1.00 94.00 87 VAL A CA 1
ATOM 659 C C . VAL A 1 87 ? -4.708 -3.420 -6.746 1.00 94.00 87 VAL A C 1
ATOM 661 O O . VAL A 1 87 ? -5.854 -2.965 -6.701 1.00 94.00 87 VAL A O 1
ATOM 664 N N . VAL A 1 88 ? -4.447 -4.712 -6.563 1.00 92.56 88 VAL A N 1
ATOM 665 C CA . VAL A 1 88 ? -5.499 -5.687 -6.277 1.00 92.56 88 VAL A CA 1
ATOM 666 C C . VAL A 1 88 ? -6.106 -5.379 -4.909 1.00 92.56 88 VAL A C 1
ATOM 668 O O . VAL A 1 88 ? -5.386 -5.266 -3.914 1.00 92.56 88 VAL A O 1
ATOM 671 N N . GLY A 1 89 ? -7.431 -5.253 -4.869 1.00 87.62 89 GLY A N 1
ATOM 672 C CA . GLY A 1 89 ? -8.197 -4.814 -3.697 1.00 87.62 89 GLY A CA 1
ATOM 673 C C . GLY A 1 89 ? -8.705 -3.373 -3.802 1.00 87.62 89 GLY A C 1
ATOM 674 O O . GLY A 1 89 ? -9.621 -3.016 -3.069 1.00 87.62 89 GLY A O 1
ATOM 675 N N . TRP A 1 90 ? -8.162 -2.567 -4.725 1.00 85.06 90 TRP A N 1
ATOM 676 C CA . TRP A 1 90 ? -8.716 -1.255 -5.084 1.00 85.06 90 TRP A CA 1
ATOM 677 C C . TRP A 1 90 ? -9.292 -1.272 -6.503 1.00 85.06 90 TRP A C 1
ATOM 679 O O . TRP A 1 90 ? -10.457 -0.936 -6.694 1.00 85.06 90 TRP A O 1
ATOM 689 N N . GLY A 1 91 ? -8.507 -1.719 -7.484 1.00 83.12 91 GLY A N 1
ATOM 690 C CA . GLY A 1 91 ? -8.911 -1.800 -8.887 1.00 83.12 91 GLY A CA 1
ATOM 691 C C . GLY A 1 91 ? -8.423 -3.088 -9.544 1.00 83.12 91 GLY A C 1
ATOM 692 O O . GLY A 1 91 ? -7.464 -3.711 -9.083 1.00 83.12 91 GLY A O 1
ATOM 693 N N . ALA A 1 92 ? -9.110 -3.502 -10.608 1.00 77.12 92 ALA A N 1
ATOM 694 C CA . ALA A 1 92 ? -8.785 -4.714 -11.359 1.00 77.12 92 ALA A CA 1
ATOM 695 C C . ALA A 1 92 ? -7.931 -4.448 -12.607 1.00 77.12 92 ALA A C 1
ATOM 697 O O . ALA A 1 92 ? -7.431 -5.401 -13.195 1.00 77.12 92 ALA A O 1
ATOM 698 N N . ASP A 1 93 ? -7.689 -3.192 -12.973 1.00 91.94 93 ASP A N 1
ATOM 699 C CA . ASP A 1 93 ? -6.976 -2.857 -14.204 1.00 91.94 93 ASP A CA 1
ATOM 7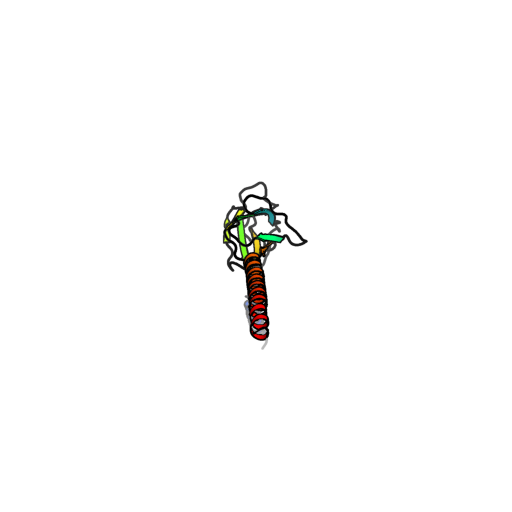00 C C . ASP A 1 93 ? -5.520 -2.470 -13.944 1.00 91.94 93 ASP A C 1
ATOM 702 O O . ASP A 1 93 ? -5.160 -1.963 -12.878 1.00 91.94 93 ASP A O 1
ATOM 706 N N . TRP A 1 94 ? -4.675 -2.737 -14.938 1.00 93.38 94 TRP A N 1
ATOM 707 C CA . TRP A 1 94 ? -3.299 -2.259 -14.957 1.00 93.38 94 TRP A CA 1
ATOM 708 C C . TRP A 1 94 ? -3.272 -0.771 -15.295 1.00 93.38 94 TRP A C 1
ATOM 710 O O . TRP A 1 94 ? -3.848 -0.342 -16.292 1.00 93.38 94 TRP A O 1
ATOM 720 N N . THR A 1 95 ? -2.532 -0.006 -14.506 1.00 94.25 95 THR A N 1
ATOM 721 C CA . THR A 1 95 ? -2.185 1.381 -14.794 1.00 94.25 95 THR A CA 1
ATOM 722 C C . THR A 1 95 ? -0.833 1.417 -15.492 1.00 94.25 95 THR A C 1
ATOM 724 O O . THR A 1 95 ? 0.170 0.980 -14.922 1.00 94.25 95 THR A O 1
ATOM 727 N N . ASP A 1 96 ? -0.795 1.948 -16.713 1.00 93.88 96 ASP A N 1
ATOM 728 C CA . ASP A 1 96 ? 0.456 2.258 -17.409 1.00 93.88 96 ASP A CA 1
ATOM 729 C C . ASP A 1 96 ? 1.103 3.496 -16.768 1.00 93.88 96 ASP A C 1
ATOM 731 O O . ASP A 1 96 ? 0.475 4.550 -16.643 1.00 93.88 96 ASP A O 1
ATOM 735 N N . ALA A 1 97 ? 2.341 3.346 -16.304 1.00 92.50 97 ALA A N 1
ATOM 736 C CA . ALA A 1 97 ? 3.109 4.388 -15.633 1.00 92.50 97 ALA A CA 1
ATOM 737 C C . ALA A 1 97 ? 4.179 5.016 -16.546 1.00 92.50 97 ALA A C 1
ATOM 739 O O . ALA A 1 97 ? 4.857 5.963 -16.129 1.00 92.50 97 ALA A O 1
ATOM 740 N N . GLY A 1 98 ? 4.351 4.514 -17.776 1.00 91.62 98 GLY A N 1
ATOM 741 C CA . GLY A 1 98 ? 5.439 4.916 -18.665 1.00 91.62 98 GLY A CA 1
ATOM 742 C C . GLY A 1 98 ? 6.793 4.761 -17.973 1.00 91.62 98 GLY A C 1
ATOM 743 O O . GLY A 1 98 ? 7.065 3.729 -17.366 1.00 91.62 98 GLY A O 1
ATOM 744 N N . SER A 1 99 ? 7.619 5.805 -17.994 1.00 91.25 99 SER A N 1
ATOM 745 C CA . SER A 1 99 ? 8.918 5.837 -17.304 1.00 91.25 99 SER A CA 1
ATOM 746 C C . SER A 1 99 ? 8.864 6.244 -15.833 1.00 91.25 99 SER A C 1
ATOM 748 O O . SER A 1 99 ? 9.896 6.367 -15.171 1.00 91.25 99 SER A O 1
ATOM 750 N N . THR A 1 100 ? 7.666 6.430 -15.277 1.00 93.00 100 THR A N 1
ATOM 751 C CA . THR A 1 100 ? 7.507 6.808 -13.873 1.00 93.00 100 THR A CA 1
ATOM 752 C C . THR A 1 100 ? 7.882 5.641 -12.961 1.00 93.00 100 THR A C 1
ATOM 754 O O . THR A 1 100 ? 7.334 4.551 -13.072 1.00 93.00 100 THR A O 1
ATOM 757 N N . ARG A 1 101 ? 8.779 5.898 -12.002 1.00 92.62 101 ARG A N 1
ATOM 758 C CA . ARG A 1 101 ? 9.285 4.925 -11.008 1.00 92.62 101 ARG A CA 1
ATOM 759 C C . ARG A 1 101 ? 8.648 5.062 -9.622 1.00 92.62 101 ARG A C 1
ATOM 761 O O . ARG A 1 101 ? 9.136 4.532 -8.625 1.00 92.62 101 ARG A O 1
ATOM 768 N N . THR A 1 102 ? 7.572 5.839 -9.534 1.00 94.62 102 THR A N 1
ATOM 769 C CA . THR A 1 102 ? 6.886 6.140 -8.276 1.00 94.62 102 THR A CA 1
ATOM 770 C C . THR A 1 102 ? 5.382 6.033 -8.455 1.00 94.62 102 THR A C 1
ATOM 772 O O . THR A 1 102 ? 4.788 6.782 -9.227 1.00 94.62 102 THR A O 1
ATOM 775 N N . ALA A 1 103 ? 4.750 5.139 -7.698 1.00 95.00 103 ALA A N 1
ATOM 776 C CA . ALA A 1 103 ? 3.298 5.099 -7.565 1.00 95.00 103 ALA A CA 1
ATOM 777 C C . ALA A 1 103 ? 2.888 5.860 -6.302 1.00 95.00 103 ALA A C 1
ATOM 779 O O . ALA A 1 103 ? 3.445 5.629 -5.228 1.00 95.00 103 ALA A O 1
ATOM 780 N N . ARG A 1 104 ? 1.925 6.776 -6.433 1.00 94.38 104 ARG A N 1
ATOM 781 C CA . ARG A 1 104 ? 1.432 7.596 -5.321 1.00 94.38 104 ARG A CA 1
ATOM 782 C C . ARG A 1 104 ? -0.033 7.303 -5.068 1.00 94.38 104 ARG A C 1
ATOM 784 O O . ARG A 1 104 ? -0.852 7.402 -5.976 1.00 94.38 104 ARG A O 1
ATOM 791 N N . PHE A 1 105 ? -0.350 7.006 -3.818 1.00 90.75 105 PHE A N 1
ATOM 792 C CA . PHE A 1 105 ? -1.700 6.735 -3.358 1.00 90.75 105 PHE A CA 1
ATOM 793 C C . PHE A 1 105 ? -2.033 7.664 -2.198 1.00 90.75 105 PHE A C 1
ATOM 795 O O . PHE A 1 105 ? -1.263 7.800 -1.247 1.00 90.75 105 PHE A O 1
ATOM 802 N N . SER A 1 106 ? -3.187 8.311 -2.278 1.00 87.31 106 SER A N 1
ATOM 803 C CA . SER A 1 106 ? -3.743 9.123 -1.203 1.00 87.31 106 SER A CA 1
ATOM 804 C C . SER A 1 106 ? -5.008 8.457 -0.676 1.00 87.31 106 SER A C 1
ATOM 806 O O . SER A 1 106 ? -5.790 7.907 -1.447 1.00 87.31 106 SER A O 1
ATOM 808 N N . GLN A 1 107 ? -5.216 8.527 0.642 1.00 83.94 107 GLN A N 1
ATOM 809 C CA . GLN A 1 107 ? -6.485 8.145 1.279 1.00 83.94 107 GLN A CA 1
ATOM 810 C C . GLN A 1 107 ? -6.903 6.687 1.017 1.00 83.94 107 GLN A C 1
ATOM 812 O O . GLN A 1 107 ? -8.053 6.406 0.681 1.00 83.94 107 GLN A O 1
ATOM 817 N N . LEU A 1 108 ? -5.970 5.745 1.188 1.00 85.94 108 LEU A N 1
ATOM 818 C CA . LEU A 1 108 ? -6.302 4.324 1.112 1.00 85.94 108 LEU A CA 1
ATOM 819 C C . LEU A 1 108 ? -7.321 3.959 2.200 1.00 85.94 108 LEU A C 1
ATOM 821 O O . LEU A 1 108 ? -7.129 4.253 3.384 1.00 85.94 108 LEU A O 1
ATOM 825 N N . LEU A 1 109 ? -8.405 3.300 1.791 1.00 87.69 109 LEU A N 1
ATOM 826 C CA . LEU A 1 109 ? -9.426 2.821 2.716 1.00 87.69 109 LEU A CA 1
ATOM 827 C C . LEU A 1 109 ? -8.874 1.679 3.592 1.00 87.69 109 LEU A C 1
ATOM 829 O O . LEU A 1 109 ? -7.918 1.003 3.207 1.00 87.69 109 LEU A O 1
ATOM 833 N N . PRO A 1 110 ? -9.457 1.435 4.779 1.00 89.31 110 PRO A N 1
ATOM 834 C CA . PRO A 1 110 ? -9.104 0.276 5.592 1.00 89.31 110 PRO A CA 1
ATOM 835 C C . PRO A 1 110 ? -9.283 -1.024 4.800 1.00 89.31 110 PRO A C 1
ATOM 837 O O . PRO A 1 110 ? -10.346 -1.269 4.231 1.00 89.31 110 PRO A O 1
ATOM 840 N N . GLY A 1 111 ? -8.254 -1.870 4.769 1.00 89.94 111 GLY A N 1
ATOM 841 C CA . GLY A 1 111 ? -8.270 -3.054 3.918 1.00 89.94 111 GLY A CA 1
ATOM 842 C C . GLY A 1 111 ? -6.903 -3.690 3.700 1.00 89.94 111 GLY A C 1
ATOM 843 O O . GLY A 1 111 ? -5.886 -3.276 4.261 1.00 89.94 111 GLY A O 1
ATOM 844 N N . ARG A 1 112 ? -6.893 -4.740 2.877 1.00 92.38 112 ARG A N 1
ATOM 845 C CA . ARG A 1 112 ? -5.677 -5.423 2.429 1.00 92.38 112 ARG A CA 1
ATOM 846 C C . ARG A 1 112 ? -5.552 -5.246 0.928 1.00 92.38 112 ARG A C 1
ATOM 848 O O . ARG A 1 112 ? -6.437 -5.664 0.187 1.00 92.38 112 ARG A O 1
ATOM 855 N N . TYR A 1 113 ? -4.435 -4.680 0.506 1.00 93.25 113 TYR A N 1
ATOM 856 C CA . TYR A 1 113 ? -4.125 -4.444 -0.892 1.00 93.25 113 TYR A CA 1
ATOM 857 C C . TYR A 1 113 ? -2.855 -5.179 -1.281 1.00 93.25 113 TYR A C 1
ATOM 859 O O . TYR A 1 113 ? -1.955 -5.412 -0.467 1.00 93.25 113 TYR A O 1
ATOM 867 N N . ARG A 1 114 ? -2.782 -5.523 -2.559 1.00 94.56 114 ARG A N 1
ATOM 868 C CA . ARG A 1 114 ? -1.599 -6.108 -3.173 1.00 94.56 114 ARG A CA 1
ATOM 869 C C . ARG A 1 114 ? -1.203 -5.238 -4.353 1.00 94.56 114 ARG A C 1
ATOM 871 O O . ARG A 1 114 ? -1.899 -5.208 -5.364 1.00 94.56 114 ARG A O 1
ATOM 878 N N . PHE A 1 115 ? -0.093 -4.537 -4.184 1.00 95.12 115 PHE A N 1
ATOM 879 C CA . PHE A 1 115 ? 0.548 -3.781 -5.244 1.00 95.12 115 PHE A CA 1
ATOM 880 C C . PHE A 1 115 ? 1.429 -4.735 -6.049 1.00 95.12 115 PHE A C 1
ATOM 882 O O . PHE A 1 115 ? 2.256 -5.441 -5.469 1.00 95.12 115 PHE A O 1
ATOM 889 N N . VAL A 1 116 ? 1.228 -4.770 -7.362 1.00 94.25 116 VAL A N 1
ATOM 890 C CA . VAL A 1 116 ? 2.042 -5.535 -8.310 1.00 94.25 116 VAL A CA 1
ATOM 891 C C . VAL A 1 116 ? 2.580 -4.564 -9.344 1.00 94.25 116 VAL A C 1
ATOM 893 O O . VAL A 1 116 ? 1.814 -3.772 -9.885 1.00 94.25 116 VAL A O 1
ATOM 896 N N . VAL A 1 117 ? 3.876 -4.623 -9.628 1.00 94.19 117 VAL A N 1
ATOM 897 C CA . VAL A 1 117 ? 4.523 -3.796 -10.653 1.00 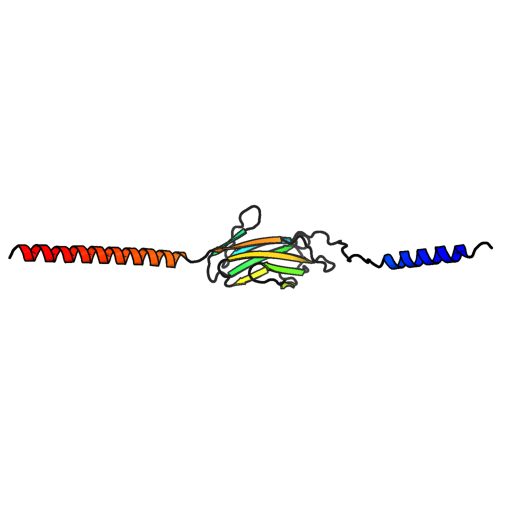94.19 117 VAL A CA 1
ATOM 898 C C . VAL A 1 117 ? 5.324 -4.667 -11.605 1.00 94.19 117 VAL A C 1
ATOM 900 O O . VAL A 1 117 ? 5.991 -5.612 -11.188 1.00 94.19 117 VAL A O 1
ATOM 903 N N . GLN A 1 118 ? 5.245 -4.346 -12.889 1.00 92.88 118 GLN A N 1
ATOM 904 C CA . GLN A 1 118 ? 5.962 -5.011 -13.968 1.00 92.88 118 GLN A CA 1
ATOM 905 C C . GLN A 1 118 ? 6.687 -3.969 -14.808 1.00 92.88 118 GLN A C 1
ATOM 907 O O . GLN A 1 118 ? 6.195 -2.852 -14.982 1.00 92.88 118 GLN A O 1
ATOM 912 N N . SER A 1 119 ? 7.834 -4.353 -15.353 1.00 91.25 119 SER A N 1
ATOM 913 C CA . SER A 1 119 ? 8.531 -3.595 -16.382 1.00 91.25 119 SER A CA 1
ATOM 914 C C . SER A 1 119 ? 8.381 -4.293 -17.728 1.00 91.25 119 SER A C 1
ATOM 916 O O . SER A 1 119 ? 8.208 -5.514 -17.810 1.00 91.25 119 SER A O 1
ATOM 918 N N . ALA A 1 120 ? 8.405 -3.506 -18.794 1.00 87.31 120 ALA A N 1
ATOM 919 C CA . ALA A 1 120 ? 8.603 -4.015 -20.134 1.00 87.31 120 ALA A CA 1
ATOM 920 C C . ALA A 1 120 ? 10.102 -4.097 -20.423 1.00 87.31 120 ALA A C 1
ATOM 922 O O . ALA A 1 120 ? 10.879 -3.223 -20.035 1.00 87.31 120 ALA A O 1
ATOM 923 N N . ASN A 1 121 ? 10.502 -5.142 -21.137 1.00 79.56 121 ASN A N 1
ATOM 924 C CA . ASN A 1 121 ? 11.850 -5.241 -21.675 1.00 79.56 121 ASN A CA 1
ATOM 925 C C . ASN A 1 121 ? 12.063 -4.242 -22.831 1.00 79.56 121 ASN A C 1
ATOM 927 O O . ASN A 1 121 ? 11.125 -3.603 -23.309 1.00 79.56 121 ASN A O 1
ATOM 931 N N . ALA A 1 122 ? 13.288 -4.172 -23.358 1.00 75.12 122 ALA A N 1
ATOM 932 C CA . ALA A 1 122 ? 13.638 -3.293 -24.482 1.00 75.12 122 ALA A CA 1
ATOM 933 C C . ALA A 1 122 ? 12.814 -3.528 -25.770 1.00 75.12 122 ALA A C 1
ATOM 935 O O . ALA A 1 122 ? 12.807 -2.687 -26.663 1.00 75.12 122 ALA A O 1
ATOM 936 N N . LYS A 1 123 ? 12.118 -4.667 -25.888 1.00 74.69 123 LYS A N 1
ATOM 937 C CA . LYS A 1 123 ? 11.238 -5.005 -27.020 1.00 74.69 123 LYS A CA 1
ATOM 938 C C . LYS A 1 123 ? 9.760 -4.696 -26.736 1.00 74.69 123 LYS A C 1
ATOM 940 O O . LYS A 1 123 ? 8.907 -5.058 -27.540 1.00 74.69 123 LYS A O 1
ATOM 945 N N . GLY A 1 124 ? 9.447 -4.076 -25.596 1.00 75.12 124 GLY A N 1
ATOM 946 C CA . GLY A 1 124 ? 8.083 -3.743 -25.179 1.00 75.12 124 GLY A CA 1
ATOM 947 C C . GLY A 1 124 ? 7.278 -4.921 -24.620 1.00 75.12 124 GLY A C 1
ATOM 948 O O . GLY A 1 124 ? 6.088 -4.770 -24.355 1.00 75.12 124 GLY A O 1
ATOM 949 N N . ALA A 1 125 ? 7.889 -6.095 -24.428 1.00 82.56 125 ALA A N 1
ATOM 950 C CA . ALA A 1 125 ? 7.215 -7.237 -23.817 1.00 82.56 125 ALA A CA 1
ATOM 951 C C . ALA A 1 125 ? 7.291 -7.150 -22.287 1.00 82.56 125 ALA A C 1
ATOM 953 O O . ALA A 1 125 ? 8.371 -6.980 -21.719 1.00 82.56 125 ALA A O 1
ATOM 954 N N . TRP A 1 126 ? 6.142 -7.288 -21.628 1.00 85.50 126 TRP A N 1
ATOM 955 C CA . TRP A 1 126 ? 6.022 -7.224 -20.173 1.00 85.50 126 TRP A CA 1
ATOM 956 C C . TRP A 1 126 ? 6.641 -8.443 -19.496 1.00 85.50 126 TRP A C 1
ATOM 958 O O . TRP A 1 126 ? 6.357 -9.579 -19.877 1.00 85.50 126 TRP A O 1
ATOM 968 N N . ASN A 1 127 ? 7.441 -8.210 -18.459 1.00 80.19 127 ASN A N 1
ATOM 969 C CA . ASN A 1 127 ? 7.912 -9.278 -17.594 1.00 80.19 127 ASN A CA 1
ATOM 970 C C . ASN A 1 127 ? 6.790 -9.715 -16.637 1.00 80.19 127 ASN A C 1
ATOM 972 O O . ASN A 1 127 ? 6.284 -8.919 -15.844 1.00 80.19 127 ASN A O 1
ATOM 976 N N . GLU A 1 128 ? 6.413 -10.992 -16.690 1.00 77.56 128 GLU A N 1
ATOM 977 C CA . GLU A 1 128 ? 5.402 -11.567 -15.797 1.00 77.56 128 GLU A CA 1
ATOM 978 C C . GLU A 1 128 ? 5.921 -11.746 -14.359 1.00 77.56 128 GLU A C 1
ATOM 980 O O . GLU A 1 128 ? 5.134 -11.671 -13.412 1.00 77.56 128 GLU A O 1
ATOM 985 N N . ASN A 1 129 ? 7.244 -11.865 -14.177 1.00 78.25 129 ASN A N 1
ATOM 986 C CA . ASN A 1 129 ? 7.929 -11.930 -12.880 1.00 78.25 129 ASN A CA 1
ATOM 987 C C . ASN A 1 129 ? 8.099 -10.531 -12.259 1.00 78.25 129 ASN A C 1
ATOM 989 O O . ASN A 1 129 ? 9.209 -10.094 -11.957 1.00 78.25 129 ASN A O 1
ATOM 993 N N . GLY A 1 130 ? 6.993 -9.806 -12.112 1.00 84.44 130 GLY A N 1
ATOM 994 C CA . GLY A 1 130 ? 6.966 -8.493 -11.471 1.00 84.44 130 GLY A CA 1
ATOM 995 C C . GLY A 1 130 ? 7.275 -8.531 -9.969 1.00 84.44 130 GLY A C 1
ATOM 996 O O . GLY A 1 130 ? 7.362 -9.593 -9.350 1.00 84.44 130 GLY A O 1
ATOM 997 N N . ALA A 1 131 ? 7.376 -7.352 -9.356 1.00 91.31 131 ALA A N 1
ATOM 998 C CA . ALA A 1 131 ? 7.514 -7.218 -7.908 1.00 91.31 131 ALA A CA 1
ATOM 999 C C . ALA A 1 131 ? 6.147 -7.088 -7.230 1.00 91.31 131 ALA A C 1
ATOM 1001 O O . ALA A 1 131 ? 5.213 -6.505 -7.786 1.00 91.31 131 ALA A O 1
ATOM 1002 N N . MET A 1 132 ? 6.048 -7.583 -5.996 1.00 93.94 132 MET A N 1
ATOM 1003 C CA . MET A 1 132 ? 4.821 -7.538 -5.205 1.00 93.94 132 MET A CA 1
ATOM 1004 C C . MET A 1 132 ? 5.062 -6.947 -3.812 1.00 93.94 132 MET A C 1
ATOM 1006 O O . MET A 1 132 ? 6.010 -7.323 -3.125 1.00 93.94 132 MET A O 1
ATOM 1010 N N . LEU A 1 133 ? 4.145 -6.080 -3.373 1.00 94.56 133 LEU A N 1
ATOM 1011 C CA . LEU A 1 133 ? 4.082 -5.527 -2.018 1.00 94.56 133 LEU A CA 1
ATOM 1012 C C . LEU A 1 133 ? 2.685 -5.719 -1.425 1.00 94.56 133 LEU A C 1
ATOM 1014 O O . LEU A 1 133 ? 1.669 -5.371 -2.034 1.00 94.56 133 LEU A O 1
ATOM 1018 N N . LEU A 1 134 ? 2.641 -6.240 -0.200 1.00 95.19 134 LEU A N 1
ATOM 1019 C CA . LEU A 1 134 ? 1.422 -6.334 0.597 1.00 95.19 134 LEU A CA 1
ATOM 1020 C C . LEU A 1 134 ? 1.233 -5.060 1.422 1.00 95.19 134 LEU A C 1
ATOM 1022 O O . LEU A 1 134 ? 2.069 -4.716 2.254 1.00 95.19 134 LEU A O 1
ATOM 1026 N N . ILE A 1 135 ? 0.103 -4.388 1.239 1.00 93.19 135 ILE A N 1
ATOM 1027 C CA . ILE A 1 135 ? -0.240 -3.165 1.965 1.00 93.19 135 ILE A CA 1
ATOM 1028 C C . ILE A 1 135 ? -1.429 -3.484 2.863 1.00 93.19 135 ILE A C 1
ATOM 1030 O O . ILE A 1 135 ? -2.494 -3.878 2.391 1.00 93.19 135 ILE A O 1
ATOM 1034 N N . THR A 1 136 ? -1.255 -3.336 4.173 1.00 92.44 136 THR A N 1
ATOM 1035 C CA . THR A 1 136 ? -2.345 -3.506 5.142 1.00 92.44 136 THR A CA 1
ATOM 1036 C C . THR A 1 136 ? -2.672 -2.166 5.769 1.00 92.44 136 THR A C 1
ATOM 1038 O O . THR A 1 136 ? -1.861 -1.621 6.515 1.00 92.44 136 THR A O 1
ATOM 1041 N N . VAL A 1 137 ? -3.870 -1.660 5.501 1.00 90.50 137 VAL A N 1
ATOM 1042 C CA . VAL A 1 137 ? -4.383 -0.435 6.113 1.00 90.50 137 VAL A CA 1
ATOM 1043 C C . VAL A 1 137 ? -5.209 -0.833 7.333 1.00 90.50 137 VAL A C 1
ATOM 1045 O O . VAL A 1 137 ? -6.248 -1.483 7.205 1.00 90.50 137 VAL A O 1
ATOM 1048 N N . GLY A 1 138 ? -4.715 -0.511 8.531 1.00 84.81 138 GLY A N 1
ATOM 1049 C CA . GLY A 1 138 ? -5.393 -0.853 9.787 1.00 84.81 138 GLY A CA 1
ATOM 1050 C C . GLY A 1 138 ? -6.689 -0.062 9.962 1.00 84.81 138 GLY A C 1
ATOM 1051 O O . GLY A 1 138 ? -6.721 1.095 9.585 1.00 84.81 138 GLY A O 1
ATOM 1052 N N . SER A 1 139 ? -7.736 -0.646 10.554 1.00 74.12 139 SER A N 1
ATOM 1053 C CA . SER A 1 139 ? -9.003 0.056 10.834 1.00 74.12 139 SER A CA 1
ATOM 1054 C C . SER A 1 139 ? -8.872 0.989 12.049 1.00 74.12 139 SER A C 1
ATOM 1056 O O . SER A 1 139 ? -8.351 0.586 13.091 1.00 74.12 139 SER A O 1
ATOM 1058 N N . SER A 1 140 ? -9.371 2.227 11.948 1.00 67.00 140 SER A N 1
ATOM 1059 C CA . SER A 1 140 ? -9.405 3.201 13.056 1.00 67.00 140 SER A CA 1
ATOM 1060 C C . SER A 1 140 ? -10.631 2.992 13.958 1.00 67.00 140 SER A C 1
ATOM 1062 O O . SER A 1 140 ? -11.318 3.932 14.327 1.00 67.00 140 SER A O 1
ATOM 1064 N N . GLU A 1 141 ? -10.964 1.755 14.322 1.00 72.81 141 GLU A N 1
ATOM 1065 C CA . GLU A 1 141 ? -12.101 1.466 15.220 1.00 72.81 141 GLU A CA 1
ATOM 1066 C C . GLU A 1 141 ? -11.792 1.718 16.702 1.00 72.81 141 GLU A C 1
ATOM 1068 O O . GLU A 1 141 ? -12.662 1.571 17.563 1.00 72.81 141 GLU A O 1
ATOM 1073 N N . LEU A 1 142 ? -10.547 2.072 17.031 1.00 77.38 142 LEU A N 1
ATOM 1074 C CA . LEU A 1 142 ? -10.112 2.168 18.422 1.00 77.38 142 LEU A CA 1
ATOM 1075 C C . LEU A 1 142 ? -10.871 3.257 19.193 1.00 77.38 142 LEU A C 1
ATOM 1077 O O . LEU A 1 142 ? -11.272 3.028 20.330 1.00 77.38 142 LEU A O 1
ATOM 1081 N N . TRP A 1 143 ? -11.107 4.418 18.576 1.00 80.31 143 TRP A N 1
ATOM 1082 C CA . TRP A 1 143 ? -11.791 5.536 19.234 1.00 80.31 143 TRP A CA 1
ATOM 1083 C C . TRP A 1 143 ? -13.256 5.206 19.548 1.00 80.31 143 TRP A C 1
ATOM 1085 O O . TRP A 1 143 ? -13.741 5.548 20.623 1.00 80.31 143 TRP A O 1
ATOM 1095 N N . PHE A 1 144 ? -13.937 4.473 18.660 1.00 84.12 144 PHE A N 1
ATOM 1096 C CA . PHE A 1 144 ? -15.314 4.035 18.882 1.00 84.12 144 PHE A CA 1
ATOM 1097 C C . PHE A 1 144 ? -15.397 3.037 20.041 1.00 84.12 144 PHE A C 1
ATOM 1099 O O . PHE A 1 144 ? -16.244 3.179 20.921 1.00 84.12 144 PHE A O 1
ATOM 1106 N N . LYS A 1 145 ? -14.469 2.071 20.099 1.00 86.81 145 LYS A N 1
ATOM 1107 C CA . LYS A 1 145 ? -14.386 1.116 21.217 1.00 86.81 145 LYS A CA 1
ATOM 1108 C C . LYS A 1 145 ? -14.131 1.824 22.549 1.00 86.81 145 LYS A C 1
ATOM 1110 O O . LYS A 1 145 ? -14.769 1.485 23.539 1.00 86.81 145 LYS A O 1
ATOM 1115 N N . VAL A 1 146 ? -13.250 2.828 22.570 1.00 91.06 146 VAL A N 1
ATOM 1116 C CA . VAL A 1 146 ? -12.993 3.642 23.770 1.00 91.06 146 VAL A CA 1
ATOM 1117 C C . VAL A 1 146 ? -14.248 4.400 24.202 1.00 91.06 146 VAL A C 1
ATOM 1119 O O . VAL A 1 146 ? -14.617 4.326 25.371 1.00 91.06 146 VAL A O 1
ATOM 1122 N N . LEU A 1 147 ? -14.944 5.070 23.277 1.00 92.62 147 LEU A N 1
ATOM 1123 C CA . LEU A 1 147 ? -16.189 5.779 23.593 1.00 92.62 147 LEU A CA 1
ATOM 1124 C C . LEU A 1 147 ? -17.271 4.843 24.130 1.00 92.62 147 LEU A C 1
ATOM 1126 O O . LEU A 1 147 ? -17.964 5.201 25.078 1.00 92.62 147 LEU A O 1
ATOM 1130 N N . LEU A 1 148 ? -17.393 3.643 23.566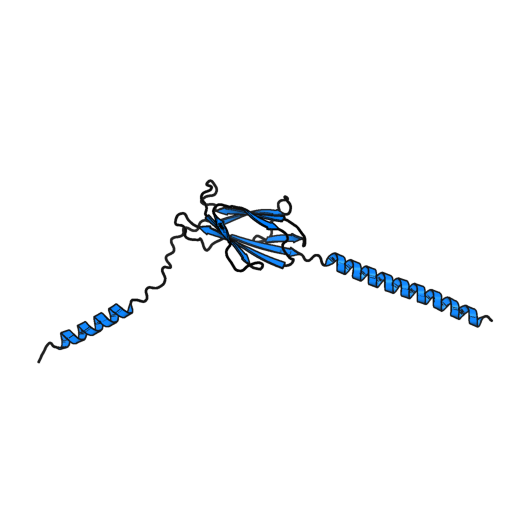 1.00 95.25 148 LEU A N 1
ATOM 1131 C CA . LEU A 1 148 ? -18.348 2.644 24.032 1.00 95.25 148 LEU A CA 1
ATOM 1132 C C . LEU A 1 148 ? -18.041 2.202 25.470 1.00 95.25 148 LEU A C 1
ATOM 1134 O O . LEU A 1 148 ? -18.937 2.189 26.309 1.00 95.25 148 LEU A O 1
ATOM 1138 N N . VAL A 1 149 ? -16.776 1.901 25.780 1.00 96.62 149 VAL A N 1
ATOM 1139 C CA . VAL A 1 149 ? -16.355 1.515 27.139 1.00 96.62 149 VAL A CA 1
ATOM 1140 C C . VAL A 1 149 ? -16.591 2.651 28.135 1.00 96.62 149 VAL A C 1
ATOM 1142 O O . VAL A 1 149 ? -17.148 2.415 29.206 1.00 96.62 149 VAL A O 1
ATOM 1145 N N . VAL A 1 150 ? -16.220 3.884 27.779 1.00 96.94 150 VAL A N 1
ATOM 1146 C CA . VAL A 1 150 ? -16.444 5.066 28.626 1.00 96.94 150 VAL A CA 1
ATOM 1147 C C . VAL A 1 150 ? -17.939 5.313 28.838 1.00 96.94 150 VAL A C 1
ATOM 1149 O O . VAL A 1 150 ? -18.359 5.562 29.965 1.00 96.94 150 VAL A O 1
ATOM 1152 N N . GLY A 1 151 ? -18.756 5.190 27.789 1.00 97.62 151 GLY A N 1
ATOM 1153 C CA . GLY A 1 151 ? -20.208 5.342 27.871 1.00 97.62 151 GLY A CA 1
ATOM 1154 C C . GLY A 1 151 ? -20.859 4.300 28.782 1.00 97.62 151 GLY A C 1
ATOM 1155 O O . GLY A 1 151 ? -21.663 4.653 29.643 1.00 97.62 151 GLY A O 1
ATOM 1156 N N . VAL A 1 152 ? -20.467 3.027 28.660 1.00 97.81 152 VAL A N 1
ATOM 1157 C CA . VAL A 1 152 ? -20.950 1.952 29.543 1.00 97.81 152 VAL A CA 1
ATOM 1158 C C . VAL A 1 152 ? -20.518 2.196 30.990 1.00 97.81 152 VAL A C 1
ATOM 1160 O O . VAL A 1 152 ? -21.345 2.100 31.894 1.00 97.81 152 VAL A O 1
ATOM 1163 N N . ALA A 1 153 ? -19.258 2.566 31.226 1.00 97.81 153 ALA A N 1
ATOM 1164 C CA . ALA A 1 153 ? -18.766 2.873 32.567 1.00 97.81 153 ALA A CA 1
ATOM 1165 C C . ALA A 1 153 ? -19.519 4.056 33.202 1.00 97.81 153 ALA A C 1
ATOM 1167 O O . ALA A 1 153 ? -19.885 3.989 34.375 1.00 97.81 153 ALA A O 1
ATOM 1168 N N . ALA A 1 154 ? -19.810 5.104 32.426 1.00 97.56 154 ALA A N 1
ATOM 1169 C CA . ALA A 1 154 ? -20.581 6.256 32.885 1.00 97.56 154 ALA A CA 1
ATOM 1170 C C . ALA A 1 154 ? -22.023 5.880 33.260 1.00 97.56 154 ALA A C 1
ATOM 1172 O O . ALA A 1 154 ? -22.515 6.316 34.300 1.00 97.56 154 ALA A O 1
ATOM 1173 N N . LEU A 1 155 ? -22.685 5.032 32.463 1.00 97.94 155 LEU A N 1
ATOM 1174 C CA . LEU A 1 155 ? -24.035 4.539 32.760 1.00 97.94 155 LEU A CA 1
ATOM 1175 C C . LEU A 1 155 ? -24.070 3.684 34.031 1.00 97.94 155 LEU A C 1
ATOM 1177 O O . LEU A 1 155 ? -24.951 3.871 34.869 1.00 97.94 155 LEU A O 1
ATOM 1181 N N . LEU A 1 156 ? -23.099 2.783 34.207 1.00 97.88 156 LEU A N 1
ATOM 1182 C CA . LEU A 1 156 ? -22.983 1.966 35.419 1.00 97.88 156 LEU A CA 1
ATOM 1183 C C . LEU A 1 156 ? -22.722 2.829 36.657 1.00 97.88 156 LEU A C 1
ATOM 1185 O O . LEU A 1 156 ? -23.341 2.617 37.699 1.00 97.88 156 LEU A O 1
ATOM 1189 N N . PHE A 1 157 ? -21.847 3.829 36.537 1.00 97.69 157 PHE A N 1
ATOM 1190 C CA . PHE A 1 157 ? -21.550 4.760 37.620 1.00 97.69 157 PHE A CA 1
ATOM 1191 C C . PHE A 1 157 ? -22.777 5.596 38.005 1.00 97.69 157 PHE A C 1
ATOM 1193 O O . PHE A 1 157 ? -23.113 5.692 39.184 1.00 97.69 157 PHE A O 1
ATOM 1200 N N . ALA A 1 158 ? -23.502 6.135 37.022 1.00 97.38 158 ALA A N 1
ATOM 1201 C CA . ALA A 1 158 ? -24.739 6.877 37.257 1.00 97.38 158 ALA A CA 1
ATOM 1202 C C . ALA A 1 158 ? -25.825 6.000 37.904 1.00 97.38 158 ALA A C 1
ATOM 1204 O O . ALA A 1 158 ? -26.476 6.433 38.855 1.00 97.38 158 ALA A O 1
ATOM 1205 N N . GLY A 1 159 ? -25.986 4.756 37.439 1.00 97.44 159 GLY A N 1
ATOM 1206 C CA . GLY A 1 159 ? -26.915 3.788 38.025 1.00 97.44 159 GLY A CA 1
ATOM 1207 C C . GLY A 1 159 ? -26.574 3.441 39.475 1.00 97.44 159 GLY A C 1
ATOM 1208 O O . GLY A 1 159 ? -27.465 3.403 40.324 1.00 97.44 159 GLY A O 1
ATOM 1209 N N . LEU A 1 160 ? -25.285 3.265 39.787 1.00 97.00 160 LEU A N 1
ATOM 1210 C CA . LEU A 1 160 ? -24.818 3.027 41.153 1.00 97.00 160 LEU A CA 1
ATOM 1211 C C . LEU A 1 160 ? -25.117 4.225 42.063 1.00 97.00 160 LEU A C 1
ATOM 1213 O O . LEU A 1 160 ? -25.669 4.045 43.147 1.00 97.00 160 LEU A O 1
ATOM 1217 N N . LEU A 1 161 ? -24.802 5.447 41.621 1.00 96.81 161 LEU A N 1
ATOM 1218 C CA . LEU A 1 161 ? -25.100 6.660 42.387 1.00 96.81 161 LEU A CA 1
ATOM 1219 C C . LEU A 1 161 ? -26.603 6.823 42.631 1.00 96.81 161 LEU A C 1
ATOM 1221 O O . LEU A 1 161 ? -27.014 7.102 43.757 1.00 96.81 161 LEU A O 1
ATOM 1225 N N . TYR A 1 162 ? -27.425 6.597 41.605 1.00 96.50 162 TYR A N 1
ATOM 1226 C CA . TYR A 1 162 ? -28.881 6.639 41.725 1.00 96.50 162 TYR A CA 1
ATOM 1227 C C . TYR A 1 162 ? -29.398 5.627 42.758 1.00 96.50 162 TYR A C 1
ATOM 1229 O O . TYR A 1 162 ? -30.178 5.990 43.639 1.00 96.50 162 TYR A O 1
ATOM 1237 N N . PHE A 1 163 ? -28.918 4.381 42.703 1.00 95.19 163 PHE A N 1
ATOM 1238 C CA . PHE A 1 163 ? -29.296 3.325 43.643 1.00 95.19 163 PHE A CA 1
ATOM 1239 C C . PHE A 1 163 ? -28.920 3.665 45.093 1.00 95.19 163 PHE A C 1
ATOM 1241 O O . PHE A 1 163 ? -29.734 3.497 46.004 1.00 95.19 163 PHE A O 1
ATOM 1248 N N . LEU A 1 164 ? -27.713 4.194 45.316 1.00 94.81 164 LEU A N 1
ATOM 1249 C CA . LEU A 1 164 ? -27.251 4.607 46.645 1.00 94.81 164 LEU A CA 1
ATOM 1250 C C . LEU A 1 164 ? -28.076 5.775 47.208 1.00 94.81 164 LEU A C 1
ATOM 1252 O O . LEU A 1 164 ? -28.415 5.771 48.392 1.00 94.81 164 LEU A O 1
ATOM 1256 N N . ILE A 1 165 ? -28.444 6.748 46.368 1.00 93.56 165 ILE A N 1
ATOM 1257 C CA . ILE A 1 165 ? -29.307 7.871 46.769 1.00 93.56 165 ILE A CA 1
ATOM 1258 C C . ILE A 1 165 ? -30.719 7.381 47.101 1.00 93.56 165 ILE A C 1
ATOM 1260 O O . ILE A 1 165 ? -31.313 7.849 48.073 1.00 93.56 165 ILE A O 1
ATOM 1264 N N . HIS A 1 166 ? -31.259 6.440 46.325 1.00 91.31 166 HIS A N 1
ATOM 1265 C CA . HIS A 1 166 ? -32.602 5.913 46.558 1.00 91.31 166 HIS A CA 1
ATOM 1266 C C . HIS A 1 166 ? -32.693 5.142 47.880 1.00 91.31 166 HIS A C 1
ATOM 1268 O O . HIS A 1 166 ? -33.594 5.402 48.674 1.00 91.31 166 HIS A O 1
ATOM 1274 N N . ARG A 1 167 ? -31.700 4.295 48.190 1.00 90.38 167 ARG A N 1
ATOM 1275 C CA . ARG A 1 167 ? -31.646 3.563 49.469 1.00 90.38 167 ARG A CA 1
ATOM 1276 C C . ARG A 1 167 ? -31.611 4.463 50.698 1.00 90.38 167 ARG A C 1
ATOM 1278 O O . ARG A 1 167 ? -32.112 4.078 51.748 1.00 90.38 167 ARG A O 1
ATOM 1285 N N . ARG A 1 168 ? -31.045 5.666 50.578 1.00 86.69 168 ARG A N 1
ATOM 1286 C CA . ARG A 1 168 ? -31.018 6.628 51.685 1.00 86.69 168 ARG A CA 1
ATOM 128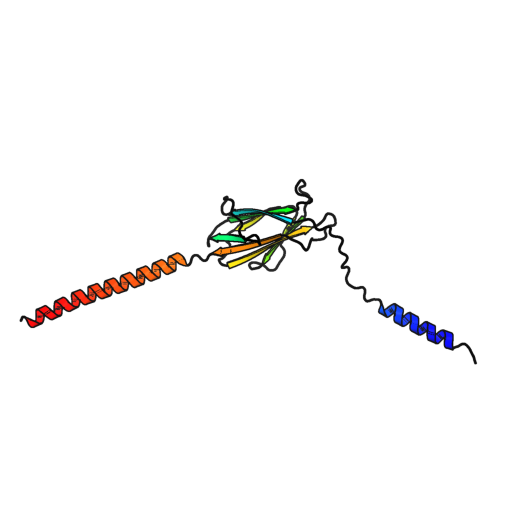7 C C . ARG A 1 168 ? -32.422 7.105 52.070 1.00 86.69 168 ARG A C 1
ATOM 1289 O O . ARG A 1 168 ? -32.663 7.340 53.245 1.00 86.69 168 ARG A O 1
ATOM 1296 N N . LYS A 1 169 ? -33.339 7.215 51.101 1.00 76.56 169 LYS A N 1
ATOM 1297 C CA . LYS A 1 169 ? -34.704 7.719 51.327 1.00 76.56 169 LYS A CA 1
ATOM 1298 C C . LYS A 1 169 ? -35.608 6.708 52.034 1.00 76.56 169 LYS A C 1
ATOM 1300 O O . LYS A 1 169 ? -36.491 7.110 52.779 1.00 76.56 169 LYS A O 1
ATOM 1305 N N . GLU A 1 170 ? -35.384 5.410 51.837 1.00 73.19 170 GLU A N 1
ATOM 1306 C CA . GLU A 1 170 ? -36.194 4.365 52.485 1.00 73.19 170 GLU A CA 1
ATOM 1307 C C . GLU A 1 170 ? -35.873 4.201 53.982 1.00 73.19 170 GLU A C 1
ATOM 1309 O O . GLU A 1 170 ? -36.754 3.863 54.770 1.00 73.19 170 GLU A O 1
ATOM 1314 N N . GLY A 1 171 ? -34.636 4.496 54.398 1.00 68.69 171 GLY A N 1
ATOM 1315 C CA . GLY A 1 171 ? -34.229 4.420 55.806 1.00 68.69 171 GLY A CA 1
ATOM 1316 C C . GLY A 1 171 ? -34.807 5.526 56.698 1.00 68.69 171 GLY A C 1
ATOM 1317 O O . GLY A 1 171 ? -34.934 5.323 57.901 1.00 68.69 171 GLY A O 1
ATOM 1318 N N . GLU A 1 172 ? -35.180 6.674 56.127 1.00 67.44 172 GLU A N 1
ATOM 1319 C CA . GLU A 1 172 ? -35.674 7.839 56.879 1.00 67.44 172 GLU A CA 1
ATOM 1320 C C . GLU A 1 172 ? -37.177 7.732 57.209 1.00 67.44 172 GLU A C 1
ATOM 1322 O O . GLU A 1 172 ? -37.592 8.108 58.299 1.00 67.44 172 GLU A O 1
ATOM 1327 N N . ASN A 1 173 ? -37.978 7.094 56.344 1.00 60.84 173 ASN A N 1
ATOM 1328 C CA . ASN A 1 173 ? -39.425 6.901 56.553 1.00 60.84 173 ASN A CA 1
ATOM 1329 C C . ASN A 1 173 ? -39.792 5.830 57.596 1.00 60.84 173 ASN A C 1
ATOM 1331 O O . ASN A 1 173 ? -40.957 5.718 57.958 1.00 60.84 173 ASN A O 1
ATOM 1335 N N . SER A 1 174 ? -38.834 5.018 58.051 1.00 62.66 174 SER A N 1
ATOM 1336 C CA . SER A 1 174 ? -39.077 3.988 59.079 1.00 62.66 174 SER A CA 1
ATOM 1337 C C . SER A 1 174 ? -38.810 4.488 60.507 1.00 62.66 174 SER A C 1
ATOM 1339 O O . SER A 1 174 ? -39.030 3.746 61.461 1.00 62.66 174 SER A O 1
ATOM 1341 N N . ALA A 1 175 ? -38.292 5.714 60.657 1.00 61.66 175 ALA A N 1
ATOM 1342 C CA . ALA A 1 175 ? -37.941 6.327 61.941 1.00 61.66 175 ALA A CA 1
ATOM 1343 C C . ALA A 1 175 ? -38.955 7.396 62.414 1.00 61.66 175 ALA A C 1
ATOM 1345 O O . ALA A 1 175 ? -38.740 8.024 63.450 1.00 61.66 175 ALA A O 1
ATOM 1346 N N . THR A 1 176 ? -40.052 7.575 61.675 1.00 54.25 176 THR A N 1
ATOM 1347 C CA . THR A 1 176 ? -41.229 8.403 62.008 1.00 54.25 176 THR A CA 1
ATOM 1348 C C . THR A 1 176 ? -42.463 7.532 62.083 1.00 54.25 176 THR A C 1
ATOM 1350 O O . THR A 1 176 ? -43.237 7.706 63.047 1.00 54.25 176 THR A O 1
#

pLDDT: mean 80.23, std 17.31, range [36.94, 97.94]

Radius of gyration: 34.06 Å; chains: 1; bounding box: 62×64×126 Å